Protein AF-A0A967GVE3-F1 (afdb_monomer_lite)

Radius of gyration: 17.52 Å; chains: 1; bounding box: 35×42×48 Å

Structure (mmCIF, N/CA/C/O backbone):
data_AF-A0A967GVE3-F1
#
_entry.id   AF-A0A967GVE3-F1
#
loop_
_atom_site.group_PDB
_atom_site.id
_atom_site.type_symbol
_atom_site.label_atom_id
_atom_site.label_alt_id
_atom_site.label_comp_id
_atom_site.label_asym_id
_atom_site.label_entity_id
_atom_site.label_seq_id
_atom_site.pdbx_PDB_ins_code
_atom_site.Cartn_x
_atom_site.Cartn_y
_atom_site.Cartn_z
_atom_site.occupancy
_atom_site.B_iso_or_equiv
_atom_site.auth_seq_id
_atom_site.auth_comp_id
_atom_site.auth_asym_id
_atom_site.auth_atom_id
_atom_site.pdbx_PDB_model_num
ATOM 1 N N . MET A 1 1 ? -25.603 -1.138 33.528 1.00 43.12 1 MET A N 1
ATOM 2 C CA . MET A 1 1 ? -25.090 -2.439 33.043 1.00 43.12 1 MET A CA 1
ATOM 3 C C . MET A 1 1 ? -25.643 -2.670 31.637 1.00 43.12 1 MET A C 1
ATOM 5 O O . MET A 1 1 ? -26.574 -3.427 31.443 1.00 43.12 1 MET A O 1
ATOM 9 N N . THR A 1 2 ? -25.386 -1.736 30.725 1.00 33.78 2 THR A N 1
ATOM 10 C CA . THR A 1 2 ? -24.331 -1.790 29.693 1.00 33.78 2 THR A CA 1
ATOM 11 C C . THR A 1 2 ? -24.639 -2.829 28.621 1.00 33.78 2 THR A C 1
ATOM 13 O O . THR A 1 2 ? -24.225 -3.981 28.691 1.00 33.78 2 THR A O 1
ATOM 16 N N . ILE A 1 3 ? -25.389 -2.346 27.630 1.00 49.03 3 ILE A N 1
ATOM 17 C CA . ILE A 1 3 ? -25.605 -2.922 26.306 1.00 49.03 3 ILE A CA 1
ATOM 18 C C . ILE A 1 3 ? -24.276 -3.471 25.771 1.00 49.03 3 ILE A C 1
ATOM 20 O O . ILE A 1 3 ? -23.303 -2.732 25.608 1.00 49.03 3 ILE A O 1
ATOM 24 N N . ALA A 1 4 ? -24.238 -4.779 25.530 1.00 42.66 4 ALA A N 1
ATOM 25 C CA . ALA A 1 4 ? -23.092 -5.482 24.981 1.00 42.66 4 ALA A CA 1
ATOM 26 C C . ALA A 1 4 ? -22.871 -5.074 23.514 1.00 42.66 4 ALA A C 1
ATOM 28 O O . ALA A 1 4 ? -23.366 -5.700 22.581 1.00 42.66 4 ALA A O 1
ATOM 29 N N . LEU A 1 5 ? -22.088 -4.014 23.313 1.00 53.28 5 LEU A N 1
ATOM 30 C CA . LEU A 1 5 ? -21.399 -3.708 22.061 1.00 53.28 5 LEU A CA 1
ATOM 31 C C . LEU A 1 5 ? -20.290 -4.744 21.826 1.00 53.28 5 LEU A C 1
ATOM 33 O O . LEU A 1 5 ? -19.104 -4.456 21.993 1.00 53.28 5 LEU A O 1
ATOM 37 N N . LEU A 1 6 ? -20.650 -5.953 21.397 1.00 46.06 6 LEU A N 1
ATOM 38 C CA . LEU A 1 6 ? -19.690 -6.862 20.771 1.00 46.06 6 LEU A CA 1
ATOM 39 C C . LEU A 1 6 ? -19.699 -6.625 19.265 1.00 46.06 6 LEU A C 1
ATOM 41 O O . LEU A 1 6 ? -20.320 -7.327 18.478 1.00 46.06 6 LEU A O 1
ATOM 45 N N . ARG A 1 7 ? -19.012 -5.530 18.925 1.00 42.97 7 ARG A N 1
ATOM 46 C CA . ARG A 1 7 ? -18.080 -5.391 17.802 1.00 42.97 7 ARG A CA 1
ATOM 47 C C . ARG A 1 7 ? -18.232 -6.477 16.738 1.00 42.97 7 ARG A C 1
ATOM 49 O O . ARG A 1 7 ? -17.785 -7.602 16.939 1.00 42.97 7 ARG A O 1
ATOM 56 N N . GLY A 1 8 ? -18.743 -6.075 15.574 1.00 39.03 8 GLY A N 1
ATOM 57 C CA . GLY A 1 8 ? -18.549 -6.802 14.327 1.00 39.03 8 GLY A CA 1
ATOM 58 C C . GLY A 1 8 ? -17.058 -7.026 14.101 1.00 39.03 8 GLY A C 1
ATOM 59 O O . GLY A 1 8 ? -16.333 -6.149 13.629 1.00 39.03 8 GLY A O 1
ATOM 60 N N . THR A 1 9 ? -16.581 -8.200 14.496 1.00 41.25 9 THR A N 1
ATOM 61 C CA . THR A 1 9 ? -15.293 -8.710 14.077 1.00 41.25 9 THR A CA 1
ATOM 62 C C . THR A 1 9 ? -15.438 -9.008 12.595 1.00 41.25 9 THR A C 1
ATOM 64 O O . THR A 1 9 ? -16.160 -9.912 12.183 1.00 41.25 9 THR A O 1
ATOM 67 N N . ILE A 1 10 ? -14.751 -8.225 11.766 1.00 48.84 10 ILE A N 1
ATOM 68 C CA . ILE A 1 10 ? -14.369 -8.672 10.427 1.00 48.84 10 ILE A CA 1
ATOM 69 C C . ILE A 1 10 ? -13.409 -9.841 10.667 1.00 48.84 10 ILE A C 1
ATOM 71 O O . ILE A 1 10 ? -12.192 -9.672 10.715 1.00 48.84 10 ILE A O 1
ATOM 75 N N . ALA A 1 11 ? -13.965 -11.014 10.956 1.00 47.28 11 ALA A N 1
ATOM 76 C CA . ALA A 1 11 ? -13.251 -12.262 10.843 1.00 47.28 11 ALA A CA 1
ATOM 77 C C . ALA A 1 11 ? -12.985 -12.447 9.344 1.00 47.28 11 ALA A C 1
ATOM 79 O O . ALA A 1 11 ? -13.927 -12.305 8.557 1.00 47.28 11 ALA A O 1
ATOM 80 N N . PRO A 1 12 ? -11.747 -12.741 8.905 1.00 48.03 12 PRO A N 1
ATOM 81 C CA . PRO A 1 12 ? -11.579 -13.266 7.562 1.00 48.03 12 PRO A CA 1
ATOM 82 C C . PRO A 1 12 ? -12.443 -14.524 7.510 1.00 48.03 12 PRO A C 1
ATOM 84 O O . PRO A 1 12 ? -12.300 -15.408 8.360 1.00 48.03 12 PRO A O 1
ATOM 87 N N . ALA A 1 13 ? -13.412 -14.549 6.596 1.00 55.25 13 ALA A N 1
ATOM 88 C CA . ALA A 1 13 ? -14.280 -15.696 6.413 1.00 55.25 13 ALA A CA 1
ATOM 89 C C . ALA A 1 13 ?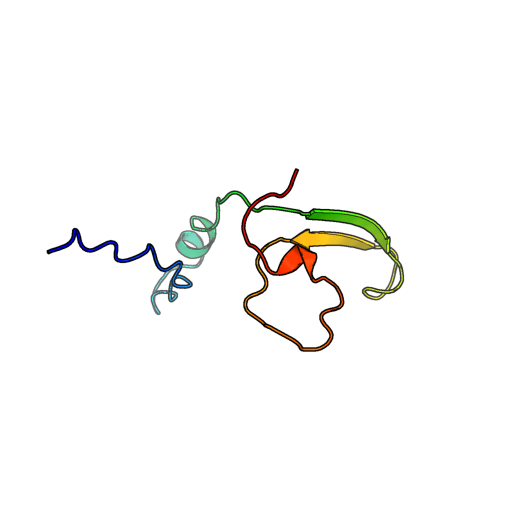 -13.378 -16.921 6.228 1.00 55.25 13 ALA A C 1
ATOM 91 O O . ALA A 1 13 ? -12.679 -17.035 5.221 1.00 55.25 13 ALA A O 1
ATOM 92 N N . ARG A 1 14 ? -13.322 -17.802 7.236 1.00 56.81 14 ARG A N 1
ATOM 93 C CA . ARG A 1 14 ? -12.620 -19.074 7.090 1.00 56.81 14 ARG A CA 1
ATOM 94 C C . ARG A 1 14 ? -13.327 -19.797 5.951 1.00 56.81 14 ARG A C 1
ATOM 96 O O . ARG A 1 14 ? -14.539 -19.998 6.020 1.00 56.81 14 ARG A O 1
ATOM 103 N N . ARG A 1 15 ? -12.587 -20.112 4.887 1.00 54.56 15 ARG A N 1
ATOM 104 C CA . ARG A 1 15 ? -13.079 -20.924 3.772 1.00 54.56 15 ARG A CA 1
ATOM 105 C C . ARG A 1 15 ? -13.638 -22.230 4.370 1.00 54.56 15 ARG A C 1
ATOM 107 O O . ARG A 1 15 ? -12.877 -22.906 5.063 1.00 54.56 15 ARG A O 1
ATOM 114 N N . PRO A 1 16 ? -14.922 -22.576 4.164 1.00 58.69 16 PRO A N 1
ATOM 115 C CA . PRO A 1 16 ? -15.401 -23.924 4.450 1.00 58.69 16 PRO A CA 1
ATOM 116 C C . PRO A 1 16 ? -14.536 -24.905 3.649 1.00 58.69 16 PRO A C 1
ATOM 118 O O . PRO A 1 16 ? -14.287 -24.632 2.472 1.00 58.69 16 PRO A O 1
ATOM 121 N N . PRO A 1 17 ? -14.018 -25.987 4.248 1.00 63.47 17 PRO A N 1
ATOM 122 C CA . PRO A 1 17 ? -13.090 -26.893 3.568 1.00 63.47 17 PRO A CA 1
ATOM 123 C C . PRO A 1 17 ? -13.678 -27.562 2.308 1.00 63.47 17 PRO A C 1
ATOM 125 O O . PRO A 1 17 ? -12.919 -28.129 1.529 1.00 63.47 17 PRO A O 1
ATOM 128 N N . ASP A 1 18 ? -14.989 -27.456 2.084 1.00 71.75 18 ASP A N 1
ATOM 129 C CA . ASP A 1 18 ? -15.769 -28.066 1.004 1.00 71.75 18 ASP A CA 1
ATOM 130 C C . ASP A 1 18 ? -16.413 -27.067 0.020 1.00 71.75 18 ASP A C 1
ATOM 132 O O . ASP A 1 18 ? -17.091 -27.492 -0.914 1.00 71.75 18 ASP A O 1
ATOM 136 N N . ALA A 1 19 ? -16.204 -25.755 0.182 1.00 65.75 19 ALA A N 1
ATOM 137 C CA . ALA A 1 19 ? -16.828 -24.760 -0.692 1.00 65.75 19 ALA A CA 1
ATOM 138 C C . ALA A 1 19 ? -16.301 -24.872 -2.136 1.00 65.75 19 ALA A C 1
ATOM 140 O O . ALA A 1 19 ? -15.098 -24.746 -2.392 1.00 65.75 19 ALA A O 1
ATOM 141 N N . SER A 1 20 ? -17.212 -25.076 -3.087 1.00 72.81 20 SER A N 1
ATOM 142 C CA . SER A 1 20 ? -16.914 -25.159 -4.514 1.00 72.81 20 SER A CA 1
ATOM 143 C C . SER A 1 20 ? -16.314 -23.846 -5.034 1.00 72.81 20 SER A C 1
ATOM 145 O O . SER A 1 20 ? -16.609 -22.757 -4.538 1.00 72.81 20 SER A O 1
ATOM 147 N N . LEU A 1 21 ? -15.481 -23.920 -6.081 1.00 64.38 21 LEU A N 1
ATOM 148 C CA . LEU A 1 21 ? -14.858 -22.734 -6.696 1.00 64.38 21 LEU A CA 1
ATOM 149 C C . LEU A 1 21 ? -15.895 -21.669 -7.110 1.00 64.38 21 LEU A C 1
ATOM 151 O O . LEU A 1 21 ? -15.626 -20.477 -6.995 1.00 64.38 21 LEU A O 1
ATOM 155 N N . LYS A 1 22 ? -17.104 -22.101 -7.496 1.00 59.50 22 LYS A N 1
ATOM 156 C CA . LYS A 1 22 ? -18.226 -21.219 -7.857 1.00 59.50 22 LYS A CA 1
ATOM 157 C C . LYS A 1 22 ? -18.800 -20.450 -6.657 1.00 59.50 22 LYS A C 1
ATOM 159 O O . LYS A 1 22 ? -19.242 -19.317 -6.808 1.00 59.50 22 LYS A O 1
ATOM 164 N N . GLU A 1 23 ? -18.766 -21.027 -5.457 1.00 58.19 23 GLU A N 1
ATOM 165 C CA . GLU A 1 23 ? -19.208 -20.369 -4.215 1.00 58.19 23 GLU A CA 1
ATOM 166 C C . GLU A 1 23 ? -18.141 -19.417 -3.654 1.00 58.19 23 GLU A C 1
ATOM 168 O O . GLU A 1 23 ? -18.467 -18.455 -2.953 1.00 58.19 23 GLU A O 1
ATOM 173 N N . ALA A 1 24 ? -16.865 -19.652 -3.979 1.00 56.47 24 ALA A N 1
ATOM 174 C CA . ALA A 1 24 ? -15.761 -18.773 -3.603 1.00 56.47 24 ALA A CA 1
ATOM 175 C C . ALA A 1 24 ? -15.783 -17.434 -4.369 1.00 56.47 24 ALA A C 1
ATOM 177 O O . ALA A 1 24 ? -15.476 -16.399 -3.777 1.00 56.47 24 ALA A O 1
ATOM 178 N N . GLU A 1 25 ? -16.185 -17.430 -5.646 1.00 55.00 25 GLU A N 1
ATOM 179 C CA . GLU A 1 25 ? -16.290 -16.206 -6.461 1.00 55.00 25 GLU A CA 1
ATOM 180 C C . GLU A 1 25 ? -17.458 -15.301 -6.040 1.00 55.00 25 GLU A C 1
ATOM 182 O O . GLU A 1 25 ? -17.342 -14.076 -6.072 1.00 55.00 25 GLU A O 1
ATOM 187 N N . ALA A 1 26 ? -18.564 -15.875 -5.559 1.00 57.53 26 ALA A N 1
ATOM 188 C CA . ALA A 1 26 ? -19.770 -15.123 -5.198 1.00 57.53 26 ALA A CA 1
ATOM 189 C C . ALA A 1 26 ? -19.622 -14.238 -3.939 1.00 57.53 26 ALA A C 1
ATOM 191 O O . ALA A 1 26 ? -20.530 -13.476 -3.604 1.00 57.53 26 ALA A O 1
ATOM 192 N N . ARG A 1 27 ? -18.503 -14.332 -3.207 1.00 57.62 27 ARG A N 1
ATOM 193 C CA . ARG A 1 27 ? -18.397 -13.832 -1.825 1.00 57.62 27 ARG A CA 1
ATOM 194 C C . ARG A 1 27 ? -17.543 -12.580 -1.629 1.00 57.62 27 ARG A C 1
ATOM 196 O O . ARG A 1 27 ? -17.324 -12.183 -0.486 1.00 57.62 27 ARG A O 1
ATOM 203 N N . PHE A 1 28 ? -17.079 -11.938 -2.701 1.00 60.91 28 PHE A N 1
ATOM 204 C CA . PHE A 1 28 ? -16.181 -10.780 -2.601 1.00 60.91 28 PHE A CA 1
ATOM 205 C C . PHE A 1 28 ? -16.679 -9.545 -3.368 1.00 60.91 28 PHE A C 1
ATOM 207 O O . PHE A 1 28 ? -15.939 -8.926 -4.123 1.00 60.91 28 PHE A O 1
ATOM 214 N N . VAL A 1 29 ? -17.939 -9.150 -3.158 1.00 61.88 29 VAL A N 1
ATOM 215 C CA . VAL A 1 29 ? -18.432 -7.831 -3.594 1.00 61.88 29 VAL A CA 1
ATOM 216 C C . VAL A 1 29 ? -18.578 -6.934 -2.367 1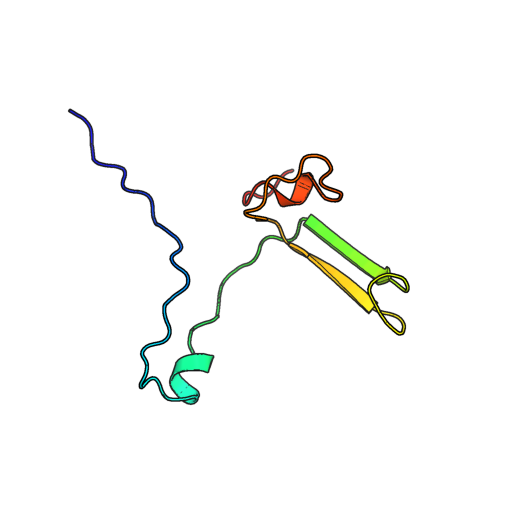.00 61.88 29 VAL A C 1
ATOM 218 O O . VAL A 1 29 ? -19.576 -6.980 -1.653 1.00 61.88 29 VAL A O 1
ATOM 221 N N . GLY A 1 30 ? -17.547 -6.133 -2.093 1.00 73.38 30 GLY A N 1
ATOM 222 C CA . GLY A 1 30 ? -17.506 -5.182 -0.981 1.00 73.38 30 GLY A CA 1
ATOM 223 C C . GLY A 1 30 ? -16.851 -3.863 -1.392 1.00 73.38 30 GLY A C 1
ATOM 224 O O . GLY A 1 30 ? -16.049 -3.824 -2.322 1.00 73.38 30 GLY A O 1
ATOM 225 N N . LYS A 1 31 ? -17.198 -2.765 -0.710 1.00 85.06 31 LYS A N 1
ATOM 226 C CA . LYS A 1 31 ? -16.550 -1.457 -0.910 1.00 85.06 31 LYS A CA 1
ATOM 227 C C . LYS A 1 31 ? -15.214 -1.421 -0.158 1.00 85.06 31 LYS A C 1
ATOM 229 O O . LYS A 1 31 ? -15.168 -1.799 1.010 1.00 85.06 31 LYS A O 1
ATOM 234 N N . ALA A 1 32 ? -14.159 -0.928 -0.806 1.00 89.44 32 ALA A N 1
ATOM 235 C CA . ALA A 1 32 ? -12.850 -0.689 -0.197 1.00 89.44 32 ALA A CA 1
ATOM 236 C C . ALA A 1 32 ? -12.564 0.817 -0.105 1.00 89.44 32 ALA A C 1
ATOM 238 O O . ALA A 1 32 ? -13.016 1.587 -0.951 1.00 89.44 32 ALA A O 1
ATOM 239 N N . VAL A 1 33 ? -11.817 1.233 0.919 1.00 94.44 33 VAL A N 1
ATOM 240 C CA . VAL A 1 33 ? -11.412 2.632 1.108 1.00 94.44 33 VAL A CA 1
ATOM 241 C C . VAL A 1 33 ? -9.976 2.794 0.624 1.00 94.44 33 VAL A C 1
ATOM 243 O O . VAL A 1 33 ? -9.073 2.108 1.103 1.00 94.44 33 VAL A O 1
ATOM 246 N N . VAL A 1 34 ? -9.779 3.702 -0.325 1.00 94.31 34 VAL A N 1
ATOM 247 C CA . VAL A 1 34 ? -8.484 4.038 -0.927 1.00 94.31 34 VAL A CA 1
ATOM 248 C C . VAL A 1 34 ? -8.080 5.420 -0.431 1.00 94.31 34 VAL A C 1
ATOM 250 O O . VAL A 1 34 ? -8.938 6.297 -0.340 1.00 94.31 34 VAL A O 1
ATOM 253 N N . PHE A 1 35 ? -6.806 5.604 -0.083 1.00 95.06 35 PHE A N 1
ATOM 254 C CA . PHE A 1 35 ? -6.281 6.917 0.313 1.00 95.06 35 PHE A CA 1
ATOM 25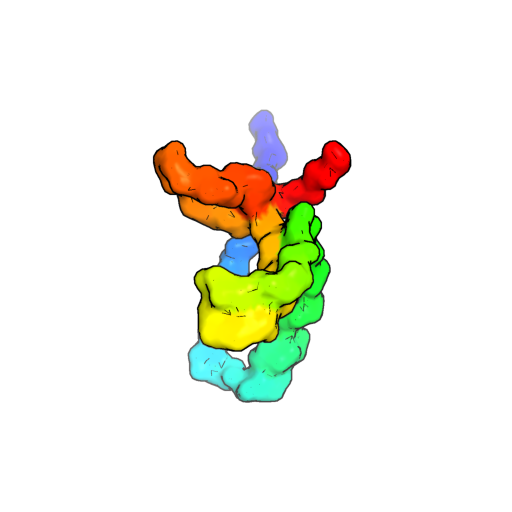5 C C . PHE A 1 35 ? -5.375 7.547 -0.739 1.00 95.06 35 PHE A C 1
ATOM 257 O O . PHE A 1 35 ? -5.236 8.763 -0.739 1.00 95.06 35 PHE A O 1
ATOM 264 N N . ASP A 1 36 ? -4.797 6.745 -1.635 1.00 95.06 36 ASP A N 1
ATOM 265 C CA . ASP A 1 36 ? -4.002 7.253 -2.747 1.00 95.06 36 ASP A CA 1
ATOM 266 C C . ASP A 1 36 ? -4.003 6.283 -3.941 1.00 95.06 36 ASP A C 1
ATOM 268 O O . ASP A 1 36 ? -4.171 5.066 -3.789 1.00 95.06 36 ASP A O 1
ATOM 272 N N . ILE A 1 37 ? -3.826 6.833 -5.142 1.00 96.19 37 ILE A N 1
ATOM 273 C CA . ILE A 1 37 ? -3.632 6.094 -6.391 1.00 96.19 37 ILE A CA 1
ATOM 274 C C . ILE A 1 37 ? -2.432 6.696 -7.114 1.00 96.19 37 ILE A C 1
ATOM 276 O O . ILE A 1 37 ? -2.538 7.717 -7.801 1.00 96.19 37 ILE A O 1
ATOM 280 N N . GLN A 1 38 ? -1.304 6.001 -7.040 1.00 96.62 38 GLN A N 1
ATOM 281 C CA . GLN A 1 38 ? -0.089 6.404 -7.723 1.00 96.62 38 GLN A CA 1
ATOM 282 C C . GLN A 1 38 ? -0.036 5.771 -9.111 1.00 96.62 38 GLN A C 1
ATOM 284 O O . GLN A 1 38 ? 0.062 4.554 -9.272 1.00 96.62 38 GLN A O 1
ATOM 289 N N . ARG A 1 39 ? -0.094 6.610 -10.143 1.00 97.00 39 ARG A N 1
ATOM 290 C CA . ARG A 1 39 ? 0.099 6.183 -11.533 1.00 97.00 39 ARG A CA 1
ATOM 291 C C . ARG A 1 39 ? 1.584 6.238 -11.877 1.00 97.00 39 ARG A C 1
ATOM 293 O O . ARG A 1 39 ? 2.301 7.092 -11.369 1.00 97.00 39 ARG A O 1
ATOM 300 N N . TYR A 1 40 ? 2.007 5.371 -12.788 1.00 96.31 40 TYR A N 1
ATOM 301 C CA . TYR A 1 40 ? 3.377 5.314 -13.301 1.00 96.31 40 TYR A CA 1
ATOM 302 C C . TYR A 1 40 ? 4.468 4.985 -12.267 1.00 96.31 40 TYR A C 1
ATOM 304 O O . TYR A 1 40 ? 5.608 5.415 -12.422 1.00 96.31 40 TYR A O 1
ATOM 312 N N . SER A 1 41 ? 4.157 4.200 -11.233 1.00 95.50 41 SER A N 1
ATOM 313 C CA . SER A 1 41 ? 5.197 3.716 -10.324 1.00 95.50 41 SER A CA 1
ATOM 314 C C . SER A 1 41 ? 6.128 2.739 -11.041 1.00 95.50 41 SER A C 1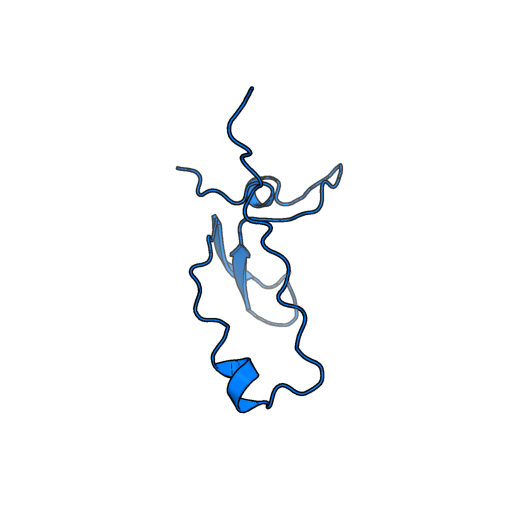
ATOM 316 O O . SER A 1 41 ? 5.675 1.805 -11.703 1.00 95.50 41 SER A O 1
ATOM 318 N N . VAL A 1 42 ? 7.432 2.960 -10.891 1.00 96.75 42 VAL A N 1
ATOM 319 C CA . VAL A 1 42 ? 8.508 2.104 -11.420 1.00 96.75 42 VAL A CA 1
ATOM 320 C C . VAL A 1 42 ? 9.322 1.433 -10.311 1.00 96.75 42 VAL A C 1
ATOM 322 O O . VAL A 1 42 ? 10.224 0.649 -10.591 1.00 96.75 42 VAL A O 1
ATOM 325 N N . HIS A 1 43 ? 9.026 1.760 -9.051 1.00 94.88 43 HIS A N 1
ATOM 326 C CA . HIS A 1 43 ? 9.776 1.285 -7.888 1.00 94.88 43 HIS A CA 1
ATOM 327 C C . HIS A 1 43 ? 9.051 0.162 -7.136 1.00 94.88 43 HIS A C 1
ATOM 329 O O . HIS A 1 43 ? 9.700 -0.629 -6.459 1.00 94.88 43 HIS A O 1
ATOM 335 N N . ASP A 1 44 ? 7.732 0.030 -7.310 1.00 93.12 44 ASP A N 1
ATOM 336 C CA . ASP A 1 44 ? 6.904 -0.977 -6.628 1.00 93.12 44 ASP A CA 1
ATOM 337 C C . ASP A 1 44 ? 6.853 -2.335 -7.359 1.00 93.12 44 ASP A C 1
ATOM 339 O O . ASP A 1 44 ? 5.961 -3.157 -7.141 1.00 93.12 44 ASP A O 1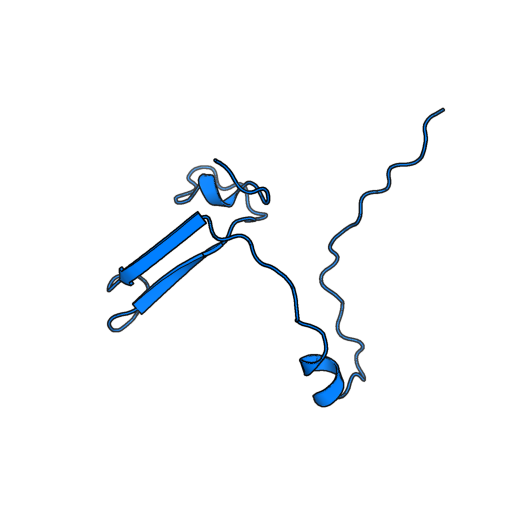
ATOM 343 N N . GLY A 1 45 ? 7.808 -2.576 -8.259 1.00 93.25 45 GLY A N 1
ATOM 344 C CA . GLY A 1 45 ? 7.973 -3.825 -8.996 1.00 93.25 45 GLY A CA 1
ATOM 345 C C . GLY A 1 45 ? 8.431 -3.611 -10.442 1.00 93.25 45 GLY A C 1
ATOM 346 O O . GLY A 1 45 ? 8.604 -2.479 -10.883 1.00 93.25 45 GLY A O 1
ATOM 347 N N . PRO A 1 46 ? 8.626 -4.692 -11.217 1.00 95.94 46 PRO A N 1
ATOM 348 C CA . PRO A 1 46 ? 9.088 -4.588 -12.598 1.00 95.94 46 PRO A CA 1
ATOM 349 C C . PRO A 1 46 ? 8.074 -3.883 -13.507 1.00 95.94 46 PRO A C 1
ATOM 351 O O . PRO A 1 46 ? 6.884 -4.231 -13.507 1.00 95.94 46 PRO A O 1
ATOM 354 N N . GLY A 1 47 ? 8.571 -2.969 -14.342 1.00 95.88 47 GLY A N 1
ATOM 355 C CA . GLY A 1 47 ? 7.784 -2.211 -15.316 1.00 95.88 47 GLY A CA 1
ATOM 356 C C . GLY A 1 47 ? 7.024 -1.028 -14.711 1.00 95.88 47 GLY A C 1
ATOM 357 O O . GLY A 1 47 ? 7.231 -0.656 -13.563 1.00 95.88 47 GLY A O 1
ATOM 358 N N . ILE A 1 48 ? 6.135 -0.431 -15.507 1.00 96.88 48 ILE A N 1
ATOM 359 C CA . ILE A 1 48 ? 5.287 0.690 -15.084 1.00 96.88 48 ILE A CA 1
ATOM 360 C C . ILE A 1 48 ? 4.001 0.142 -14.457 1.00 96.88 48 ILE A C 1
ATOM 362 O O . ILE A 1 48 ? 3.289 -0.655 -15.071 1.00 96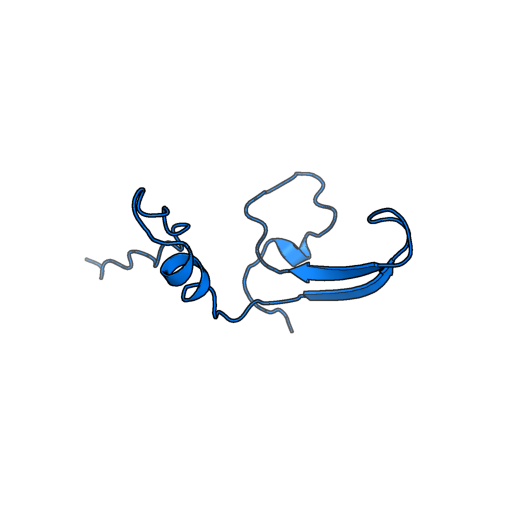.88 48 ILE A O 1
ATOM 366 N N . ARG A 1 49 ? 3.685 0.584 -13.238 1.00 95.81 49 ARG A N 1
ATOM 367 C CA . ARG A 1 49 ? 2.539 0.126 -12.446 1.00 95.81 49 ARG A CA 1
ATOM 368 C C . ARG A 1 49 ? 1.633 1.283 -12.044 1.00 95.81 49 ARG A C 1
ATOM 370 O O . ARG A 1 49 ? 2.069 2.416 -11.864 1.00 95.81 49 ARG A O 1
ATOM 377 N N . THR A 1 50 ? 0.350 0.977 -11.880 1.00 97.38 50 THR A N 1
ATOM 378 C CA . THR A 1 50 ? -0.557 1.818 -11.093 1.00 97.38 50 THR A CA 1
ATOM 379 C C . THR A 1 50 ? -0.728 1.147 -9.742 1.00 97.38 50 THR A C 1
ATOM 381 O O . THR A 1 50 ? -1.195 0.011 -9.678 1.00 97.38 50 THR A O 1
ATOM 384 N N . VAL A 1 51 ? -0.317 1.831 -8.684 1.00 96.88 51 VAL A N 1
ATOM 385 C CA . VAL A 1 51 ? -0.381 1.346 -7.308 1.00 96.88 51 VAL A CA 1
ATOM 386 C C . VAL A 1 51 ? -1.591 1.980 -6.641 1.00 96.88 51 VAL A C 1
ATOM 388 O O . VAL A 1 51 ? -1.799 3.189 -6.720 1.00 96.88 51 VAL A O 1
ATOM 391 N N . VAL A 1 52 ? -2.416 1.152 -6.008 1.00 96.50 52 VAL A N 1
ATOM 392 C CA . VAL A 1 52 ? -3.605 1.592 -5.275 1.00 96.50 52 VAL A CA 1
ATOM 393 C C . VAL A 1 52 ? -3.355 1.344 -3.799 1.00 96.50 52 VAL A C 1
ATOM 395 O O . VAL A 1 52 ? -3.198 0.197 -3.377 1.00 96.50 52 VAL A O 1
ATOM 398 N N . PHE A 1 53 ? -3.322 2.414 -3.014 1.00 96.31 53 PHE A N 1
ATOM 399 C CA . PHE A 1 53 ? -3.059 2.333 -1.588 1.00 96.31 53 PHE A CA 1
ATOM 400 C C . PHE A 1 53 ? -4.364 2.297 -0.791 1.00 96.31 53 PHE A C 1
ATOM 402 O O . PHE A 1 53 ? -5.164 3.238 -0.790 1.00 96.31 53 PHE A O 1
ATOM 409 N N . PHE A 1 54 ? -4.580 1.190 -0.084 1.00 95.69 54 PHE A N 1
ATOM 410 C CA . PHE A 1 54 ? -5.783 0.959 0.711 1.00 95.69 54 PHE A CA 1
ATOM 411 C C . PHE A 1 54 ? -5.618 1.414 2.161 1.00 95.69 54 PHE A C 1
ATOM 413 O O . PHE A 1 54 ? -4.557 1.271 2.772 1.00 95.69 54 PHE A O 1
ATOM 420 N N . LYS A 1 55 ? -6.712 1.899 2.748 1.00 95.25 55 LYS A N 1
ATOM 421 C CA . LYS A 1 55 ? -6.829 2.105 4.194 1.00 95.25 55 LYS A CA 1
ATOM 422 C C . LYS A 1 55 ? -7.002 0.757 4.907 1.00 95.25 55 LYS A C 1
ATOM 424 O O . LYS A 1 55 ? -7.698 -0.132 4.418 1.00 95.25 55 LYS A O 1
ATOM 429 N N . GLY A 1 56 ? -6.450 0.635 6.114 1.00 94.00 56 GLY A N 1
ATOM 430 C CA . GLY A 1 56 ? -6.682 -0.492 7.019 1.00 94.00 56 GLY A CA 1
ATOM 431 C C . GLY A 1 56 ? -5.528 -1.480 7.199 1.00 94.00 56 GLY A C 1
ATOM 432 O O . GLY A 1 56 ? -5.757 -2.688 7.155 1.00 94.00 56 GLY A O 1
ATOM 433 N N . CYS A 1 57 ? -4.317 -1.006 7.486 1.00 95.19 57 CYS A N 1
ATOM 434 C CA . CYS A 1 57 ? -3.203 -1.861 7.892 1.00 95.19 57 CYS A CA 1
ATOM 435 C C . CYS A 1 57 ? -3.358 -2.311 9.364 1.00 95.19 57 CYS A C 1
ATOM 437 O O . CYS A 1 57 ? -3.497 -1.461 10.251 1.00 95.19 57 CYS A O 1
ATOM 439 N N . PRO A 1 58 ? -3.342 -3.625 9.674 1.00 95.38 58 PRO A N 1
ATOM 440 C CA . PRO A 1 58 ? -3.426 -4.114 11.053 1.00 95.38 58 PRO A CA 1
ATOM 441 C C . PRO A 1 58 ? -2.101 -3.992 11.820 1.00 95.38 58 PRO A C 1
ATOM 443 O O . PRO A 1 58 ? -2.094 -4.118 13.042 1.00 95.38 58 PRO A O 1
ATOM 446 N N . LEU A 1 59 ? -0.987 -3.747 11.126 1.00 96.44 59 LEU A N 1
ATOM 447 C CA . LEU A 1 59 ? 0.333 -3.625 11.739 1.00 96.44 59 LEU A CA 1
ATOM 448 C C . LEU A 1 59 ? 0.538 -2.233 12.347 1.00 96.44 59 LEU A C 1
ATOM 450 O O . LEU A 1 59 ? -0.106 -1.258 11.960 1.00 96.44 59 LEU A O 1
ATOM 454 N N . ARG A 1 60 ? 1.434 -2.143 13.330 1.00 95.88 60 ARG A N 1
ATOM 455 C CA . ARG A 1 60 ? 1.788 -0.905 14.045 1.00 95.88 60 ARG A CA 1
ATOM 456 C C . ARG A 1 60 ? 3.306 -0.752 14.099 1.00 95.88 60 ARG A C 1
ATOM 458 O O . ARG A 1 60 ? 3.907 -0.719 15.166 1.00 95.88 60 ARG A O 1
ATOM 465 N N . CYS A 1 61 ? 3.921 -0.748 12.918 1.00 96.88 61 CYS A N 1
ATOM 466 C CA . CYS A 1 61 ? 5.365 -0.606 12.763 1.00 96.88 61 CYS A CA 1
ATOM 467 C C . CYS A 1 61 ? 5.838 0.734 13.346 1.00 96.88 61 CYS A C 1
ATOM 469 O O . CYS A 1 61 ? 5.180 1.751 13.135 1.00 96.88 61 CYS A O 1
ATOM 471 N N . GLN A 1 62 ? 6.990 0.738 14.025 1.00 97.31 62 GLN A N 1
ATOM 472 C CA . GLN A 1 62 ? 7.578 1.956 14.605 1.00 97.31 62 GLN A CA 1
ATOM 473 C C . GLN A 1 62 ? 7.914 3.010 13.537 1.00 97.31 62 GLN A C 1
ATOM 475 O O . GLN A 1 62 ? 7.750 4.200 13.778 1.00 97.31 62 GLN A O 1
ATOM 480 N N . TRP A 1 63 ? 8.307 2.564 12.341 1.00 96.94 63 TRP A N 1
ATOM 481 C CA . TRP A 1 63 ? 8.597 3.413 11.183 1.00 96.94 63 TRP A CA 1
ATOM 482 C C . TRP A 1 63 ? 7.683 3.045 10.019 1.00 96.94 63 TRP A C 1
ATOM 484 O O . TRP A 1 63 ? 8.105 2.485 9.009 1.00 96.94 63 TRP A O 1
ATOM 494 N N . CYS A 1 64 ? 6.383 3.272 10.202 1.00 96.50 64 CYS A N 1
ATOM 495 C CA . CYS A 1 64 ? 5.418 3.045 9.137 1.00 96.50 64 CYS A CA 1
ATOM 496 C C . CYS A 1 64 ? 5.636 4.066 8.016 1.00 96.50 64 CYS A C 1
ATOM 498 O O . CYS A 1 64 ? 5.522 5.264 8.250 1.00 96.50 64 CYS A O 1
ATOM 500 N N . GLN A 1 65 ? 5.912 3.582 6.805 1.00 95.19 65 GLN A N 1
ATOM 501 C CA . GLN A 1 65 ? 6.064 4.439 5.628 1.00 95.19 65 GLN A CA 1
ATOM 502 C C . GLN A 1 65 ? 4.737 5.077 5.189 1.00 95.19 65 GLN A C 1
ATOM 504 O O . GLN A 1 65 ? 4.750 6.150 4.603 1.00 95.19 65 GLN A O 1
ATOM 509 N N . ASN A 1 66 ? 3.611 4.432 5.516 1.00 95.31 66 ASN A N 1
ATOM 510 C CA . ASN A 1 66 ? 2.264 4.858 5.131 1.00 95.31 66 ASN A CA 1
ATOM 511 C C . ASN A 1 66 ? 1.361 4.967 6.378 1.00 95.31 66 ASN A C 1
ATOM 513 O O . ASN A 1 66 ? 0.467 4.124 6.557 1.00 95.31 66 ASN A O 1
ATOM 517 N N . PRO A 1 67 ? 1.600 5.926 7.293 1.00 95.75 67 PRO A N 1
ATOM 518 C CA . PRO A 1 67 ? 0.811 6.076 8.519 1.00 95.75 67 PRO A CA 1
ATOM 519 C C . PRO A 1 67 ? -0.682 6.338 8.250 1.00 95.75 67 PRO A C 1
ATOM 521 O O . PRO A 1 67 ? -1.537 5.923 9.034 1.00 95.75 67 PRO A O 1
ATOM 524 N N . GLU A 1 68 ? -1.026 6.922 7.105 1.00 95.88 68 GLU A N 1
ATOM 525 C CA . GLU A 1 68 ? -2.396 7.154 6.638 1.00 95.88 68 GLU A CA 1
ATOM 526 C C . GLU A 1 68 ? -3.155 5.834 6.461 1.00 95.88 68 GLU A C 1
ATOM 528 O O . GLU A 1 68 ? -4.374 5.784 6.626 1.00 95.88 68 GLU A O 1
ATOM 533 N N . SER A 1 69 ? -2.454 4.738 6.160 1.00 95.88 69 SER A N 1
ATOM 534 C CA . SER A 1 69 ? -3.065 3.416 6.000 1.00 95.88 69 SER A CA 1
ATOM 535 C C . SER A 1 69 ? -3.528 2.799 7.325 1.00 95.88 69 SER A C 1
ATOM 537 O O . SER A 1 69 ? -4.260 1.810 7.312 1.00 95.88 69 SER A O 1
ATOM 539 N N . LEU A 1 70 ? -3.125 3.332 8.485 1.00 95.88 70 LEU A N 1
ATOM 540 C CA . LEU A 1 70 ? -3.360 2.696 9.789 1.00 95.88 70 LEU A CA 1
ATOM 541 C C . LEU A 1 70 ? -4.834 2.702 10.209 1.00 95.88 70 LEU A C 1
ATOM 543 O O . LEU A 1 70 ? -5.303 1.750 10.851 1.00 95.88 70 LEU A O 1
ATOM 547 N N . GLN A 1 71 ? -5.562 3.770 9.876 1.00 94.81 71 GLN A N 1
ATOM 548 C CA . GLN A 1 71 ? -6.996 3.872 10.128 1.00 94.81 71 GLN A CA 1
ATOM 549 C C . GLN A 1 71 ? -7.781 3.239 8.978 1.00 94.81 71 GLN A C 1
ATOM 551 O O . GLN A 1 71 ? -7.388 3.311 7.820 1.00 94.81 71 GLN A O 1
ATOM 556 N N . ARG A 1 72 ? -8.918 2.604 9.290 1.00 92.31 72 ARG A N 1
ATOM 557 C CA . ARG A 1 72 ? -9.828 2.052 8.264 1.00 92.31 72 ARG A CA 1
ATOM 558 C C . ARG A 1 72 ? -10.812 3.083 7.716 1.00 92.31 72 ARG A C 1
ATOM 560 O O . ARG A 1 72 ? -11.463 2.826 6.709 1.00 92.31 72 ARG A O 1
ATOM 567 N N . ARG A 1 73 ? -10.990 4.200 8.421 1.00 91.62 73 ARG A N 1
ATOM 568 C CA . ARG A 1 73 ? -11.985 5.213 8.076 1.00 91.62 73 ARG A CA 1
ATOM 569 C C . ARG A 1 73 ? -11.433 6.119 6.964 1.00 91.62 73 ARG A C 1
ATOM 571 O O . ARG A 1 73 ? -10.232 6.379 6.959 1.00 91.62 73 ARG A O 1
ATOM 578 N N . PRO A 1 74 ? -12.287 6.612 6.054 1.00 90.19 74 PRO A N 1
ATOM 579 C CA . PRO A 1 74 ? -11.929 7.729 5.190 1.00 90.19 74 PRO A CA 1
ATOM 580 C C . PRO A 1 74 ? -11.539 8.962 6.019 1.00 90.19 74 PRO A C 1
ATOM 582 O O . PRO A 1 74 ? -12.136 9.226 7.065 1.00 90.19 74 PRO A O 1
ATOM 585 N N . GLU A 1 75 ? -10.549 9.701 5.539 1.00 82.38 75 GLU A N 1
ATOM 586 C CA . GLU A 1 75 ? -10.118 10.995 6.078 1.00 82.38 75 GLU A CA 1
ATOM 587 C C . GLU A 1 75 ? -10.432 12.057 5.007 1.00 82.38 75 GLU A C 1
ATOM 589 O O . GLU A 1 75 ? -10.418 11.722 3.820 1.00 82.38 75 GLU A O 1
ATOM 594 N N . LEU A 1 76 ? -10.825 13.265 5.431 1.00 69.94 76 LEU A N 1
ATOM 595 C CA . LEU A 1 76 ? -11.262 14.372 4.564 1.00 69.94 76 LEU A CA 1
ATOM 596 C C . LEU A 1 76 ? -10.120 15.354 4.307 1.00 69.94 76 LEU A C 1
ATOM 598 O O . LEU A 1 76 ? -9.405 15.651 5.291 1.00 69.94 76 LEU A O 1
#

Secondary structure (DSSP, 8-state):
-------------PPPTT--HHHHHTT------EEEEEEEESSSSSS-EEEEEES------TT-S-GGGG-SS---

Sequence (76 aa):
MTIALLRGTIAPARRPPDASLKEAEARFVGKAVVFDIQRYSVHDGPGIRTVVFFKGCPLRCQWCQNPESLQRRPEL

pLDDT: mean 78.61, std 20.65, range [33.78, 97.38]

Foldseek 3Di:
DDDDPPDDPPDVPDPDPPDDPVNVVVPDDDDFAWDDWDFQDPPVDHDGDTDTHTADDPDDDPDDPCVRNNHRDDDD